Protein AF-A0A434RTL8-F1 (afdb_monomer_lite)

Secondary structure (DSSP, 8-state):
-----SHHHHHHHHHHHHHH-TTHHHHHHHH------PPPPSHHHHHHHHHTTTS-HHHHHHHH-

Structure (mmCIF, N/CA/C/O backbone):
data_AF-A0A434RTL8-F1
#
_entry.id   AF-A0A434RTL8-F1
#
loop_
_atom_site.group_PDB
_atom_site.id
_atom_site.type_symbol
_atom_site.label_atom_id
_atom_site.label_alt_id
_atom_site.label_comp_id
_atom_site.label_asym_id
_atom_site.label_entity_id
_atom_site.label_seq_id
_atom_site.pdbx_PDB_ins_code
_atom_site.Cartn_x
_atom_site.Cartn_y
_atom_site.Cartn_z
_atom_site.occupancy
_atom_site.B_iso_or_equiv
_atom_site.auth_seq_id
_atom_site.auth_comp_id
_atom_site.auth_asym_id
_atom_site.auth_atom_id
_atom_site.pdbx_PDB_model_num
ATOM 1 N N . MET A 1 1 ? -2.294 -18.230 3.869 1.00 72.12 1 MET A N 1
ATOM 2 C CA . MET A 1 1 ? -2.412 -16.790 3.544 1.00 72.12 1 MET A CA 1
ATOM 3 C C . MET A 1 1 ? -3.225 -16.653 2.270 1.00 72.12 1 MET A C 1
ATOM 5 O O . MET A 1 1 ? -2.890 -17.320 1.300 1.00 72.12 1 MET A O 1
ATOM 9 N N . GLN A 1 2 ? -4.282 -15.840 2.285 1.00 87.31 2 GLN A N 1
ATOM 10 C CA . GLN A 1 2 ? -5.053 -15.474 1.091 1.00 87.31 2 GLN A CA 1
ATOM 11 C C . GLN A 1 2 ? -4.388 -14.270 0.410 1.00 87.31 2 GLN A C 1
ATOM 13 O O . GLN A 1 2 ? -3.917 -13.361 1.095 1.00 87.31 2 GLN A O 1
ATOM 18 N N . ARG A 1 3 ? -4.312 -14.270 -0.925 1.00 93.12 3 ARG A N 1
ATOM 19 C CA . ARG A 1 3 ? -3.851 -13.108 -1.699 1.00 93.12 3 ARG A CA 1
ATOM 20 C C . ARG A 1 3 ? -4.977 -12.075 -1.761 1.00 93.12 3 ARG A C 1
ATOM 22 O O . ARG A 1 3 ? -6.097 -12.442 -2.078 1.00 93.12 3 ARG A O 1
ATOM 29 N N . ILE A 1 4 ? -4.657 -10.806 -1.516 1.00 95.94 4 ILE A N 1
ATOM 30 C CA . ILE A 1 4 ? -5.574 -9.674 -1.708 1.00 95.94 4 ILE A CA 1
ATOM 31 C C . ILE A 1 4 ? -5.429 -9.207 -3.156 1.00 95.94 4 ILE A C 1
ATOM 33 O O . ILE A 1 4 ? -4.346 -8.766 -3.551 1.00 95.94 4 ILE A O 1
ATOM 37 N N . ALA A 1 5 ? -6.482 -9.345 -3.956 1.00 96.75 5 ALA A N 1
ATOM 38 C CA . ALA A 1 5 ? -6.474 -8.984 -5.374 1.00 96.75 5 ALA A CA 1
ATOM 39 C C . ALA A 1 5 ? -7.657 -8.093 -5.782 1.00 96.75 5 ALA A C 1
ATOM 41 O O . ALA A 1 5 ? -7.724 -7.663 -6.931 1.00 96.75 5 ALA A O 1
ATOM 42 N N . SER A 1 6 ? -8.567 -7.798 -4.854 1.00 97.19 6 SER A N 1
ATOM 43 C CA . SER A 1 6 ? -9.775 -7.011 -5.093 1.00 97.19 6 SER A CA 1
ATOM 44 C C 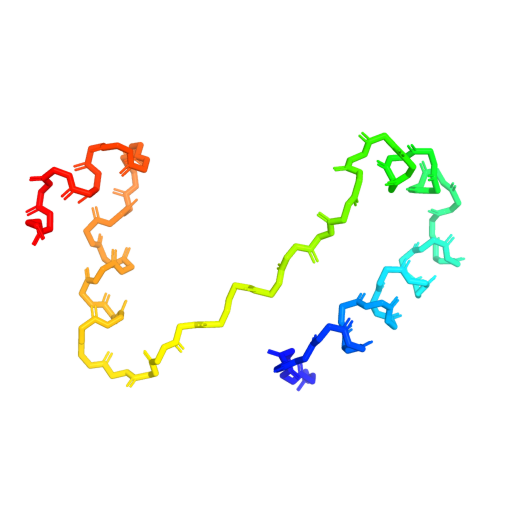. SER A 1 6 ? -10.086 -6.067 -3.925 1.00 97.19 6 SER A C 1
ATOM 46 O O . SER A 1 6 ? -9.511 -6.179 -2.840 1.00 97.19 6 SER A O 1
ATOM 48 N N . LEU A 1 7 ? -11.013 -5.130 -4.148 1.00 97.50 7 LEU A N 1
ATOM 49 C CA . LEU A 1 7 ? -11.569 -4.300 -3.073 1.00 97.50 7 LEU A CA 1
ATOM 50 C C . LEU A 1 7 ? -12.413 -5.129 -2.091 1.00 97.50 7 LEU A C 1
ATOM 52 O O . LEU A 1 7 ? -12.428 -4.816 -0.904 1.00 97.50 7 LEU A O 1
ATOM 56 N N . ASP A 1 8 ? -13.032 -6.217 -2.553 1.00 97.25 8 ASP A N 1
ATOM 57 C CA . ASP A 1 8 ? -13.811 -7.121 -1.699 1.00 97.25 8 ASP A CA 1
ATOM 58 C C . ASP A 1 8 ? -12.916 -7.868 -0.702 1.00 97.25 8 ASP A C 1
ATOM 60 O O . ASP A 1 8 ? -13.265 -7.990 0.471 1.00 97.25 8 ASP A O 1
ATOM 64 N N . ASP A 1 9 ? -11.715 -8.289 -1.124 1.00 97.62 9 ASP A N 1
ATOM 65 C CA . ASP A 1 9 ? -10.719 -8.876 -0.216 1.00 97.62 9 ASP A CA 1
ATOM 66 C C . ASP A 1 9 ? -10.316 -7.886 0.892 1.00 97.62 9 ASP A C 1
ATOM 68 O O . ASP A 1 9 ? -10.109 -8.272 2.046 1.00 97.62 9 ASP A O 1
ATOM 72 N N . ILE A 1 10 ? -10.208 -6.596 0.550 1.00 97.25 10 ILE A N 1
ATOM 73 C CA . ILE A 1 10 ? -9.897 -5.531 1.510 1.00 97.25 10 ILE A CA 1
ATOM 74 C C . ILE A 1 10 ? -11.066 -5.328 2.469 1.00 97.25 10 ILE A C 1
ATOM 76 O O . ILE A 1 10 ? -10.847 -5.299 3.679 1.00 97.25 10 ILE A O 1
ATOM 80 N N . ALA A 1 11 ? -12.294 -5.217 1.957 1.00 96.31 11 ALA A N 1
ATOM 81 C CA . ALA A 1 11 ? -13.490 -5.059 2.779 1.00 96.31 11 ALA A CA 1
ATOM 82 C C . ALA A 1 11 ? -13.636 -6.218 3.776 1.00 96.31 11 ALA A C 1
ATOM 84 O O . ALA A 1 11 ? -13.754 -5.972 4.976 1.00 96.31 11 ALA A O 1
ATOM 85 N N . ALA A 1 12 ? -13.496 -7.461 3.307 1.00 97.00 12 ALA A N 1
ATOM 86 C CA . ALA A 1 12 ? -13.552 -8.653 4.148 1.00 97.00 12 ALA A CA 1
ATOM 87 C C . ALA A 1 12 ? -12.471 -8.650 5.244 1.00 97.00 12 ALA A C 1
ATOM 89 O O . ALA A 1 12 ? -12.745 -8.974 6.401 1.00 97.00 12 ALA A O 1
ATOM 90 N N . GLY A 1 13 ? -11.243 -8.242 4.906 1.00 96.19 13 GLY A N 1
ATOM 91 C CA . GLY A 1 13 ? -10.158 -8.103 5.876 1.00 96.19 13 GLY A CA 1
ATOM 92 C C . GLY A 1 13 ? -10.429 -7.017 6.921 1.00 96.19 13 GLY A C 1
ATOM 93 O O . GLY A 1 13 ? -10.198 -7.235 8.110 1.00 96.19 13 GLY A O 1
ATOM 94 N N . LEU A 1 14 ? -10.947 -5.860 6.504 1.00 97.00 14 LEU A N 1
ATOM 95 C CA . LEU A 1 14 ? -11.289 -4.761 7.409 1.00 97.00 14 LEU A CA 1
ATOM 96 C C . LEU A 1 14 ? -12.450 -5.120 8.342 1.00 97.00 14 LEU A C 1
ATOM 98 O O . LEU A 1 14 ? -12.407 -4.764 9.521 1.00 97.00 14 LEU A O 1
ATOM 102 N N . ASP A 1 15 ? -13.459 -5.832 7.842 1.00 96.94 15 ASP A N 1
ATOM 103 C CA . ASP A 1 15 ? -14.569 -6.335 8.652 1.00 96.94 15 ASP A CA 1
ATOM 104 C C . ASP A 1 15 ? -14.052 -7.316 9.708 1.00 96.94 15 ASP A C 1
ATOM 106 O O . ASP A 1 15 ? -14.316 -7.137 10.897 1.00 96.94 15 ASP A O 1
ATOM 110 N N . ALA A 1 16 ? -13.230 -8.288 9.302 1.00 97.38 16 ALA A N 1
ATOM 111 C CA . ALA A 1 16 ? -12.617 -9.241 10.222 1.00 97.38 16 ALA A CA 1
ATOM 112 C C . ALA A 1 16 ? -11.748 -8.552 11.290 1.00 97.38 16 ALA A C 1
ATOM 114 O O . ALA A 1 16 ? -11.815 -8.915 12.464 1.00 97.38 16 ALA A O 1
ATOM 115 N N . LEU A 1 17 ? -10.968 -7.531 10.917 1.00 97.31 17 LEU A N 1
ATOM 116 C CA . LEU A 1 17 ? -10.161 -6.757 11.864 1.00 97.31 17 LEU A CA 1
ATOM 117 C C . LEU A 1 17 ? -11.018 -6.030 12.906 1.00 97.31 17 LEU A C 1
ATOM 119 O O . LEU A 1 17 ? -10.670 -6.058 14.083 1.00 97.31 17 LEU A O 1
ATOM 123 N N . CYS A 1 18 ? -12.135 -5.419 12.504 1.00 97.50 18 CYS A N 1
ATOM 124 C CA . CYS A 1 18 ? -13.036 -4.736 13.440 1.00 97.50 18 CYS A CA 1
ATOM 125 C C . CYS A 1 18 ? -13.722 -5.723 14.397 1.00 97.50 18 CYS A C 1
ATOM 127 O O . CYS A 1 18 ? -13.887 -5.415 15.573 1.00 97.50 18 CYS A O 1
ATOM 129 N N . GLN A 1 19 ? -14.059 -6.927 13.920 1.00 98.06 19 GLN A N 1
ATOM 130 C CA . GLN A 1 19 ? -14.600 -7.988 14.777 1.00 98.06 19 GLN A CA 1
ATOM 131 C C . GLN A 1 19 ? -13.574 -8.493 15.804 1.00 98.06 19 GLN A C 1
ATOM 133 O O . GLN A 1 19 ? -13.937 -8.810 16.934 1.00 98.06 19 GLN A O 1
ATOM 138 N N . LEU A 1 20 ? -12.294 -8.574 15.425 1.00 98.44 20 LEU A N 1
ATOM 139 C CA . LEU A 1 20 ? -11.217 -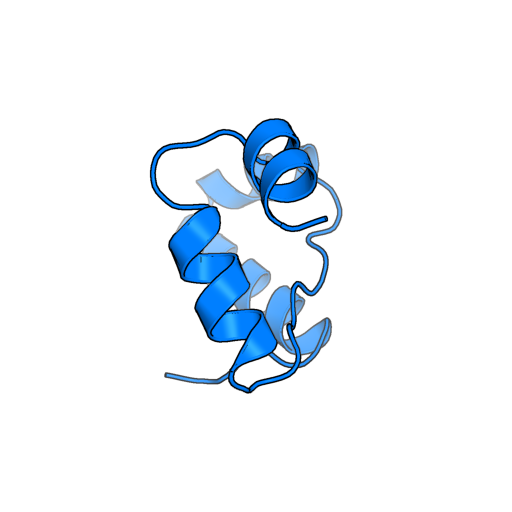9.027 16.311 1.00 98.44 20 LEU A CA 1
ATOM 140 C C . LEU A 1 20 ? -10.778 -7.954 17.316 1.00 98.44 20 LEU A C 1
ATOM 142 O O . LEU A 1 20 ? -10.476 -8.280 18.463 1.00 98.44 20 LEU A O 1
ATOM 146 N N . ASP A 1 21 ? -10.727 -6.688 16.899 1.00 98.50 21 ASP A N 1
ATOM 147 C CA . ASP A 1 21 ? -10.404 -5.550 17.759 1.00 98.50 21 ASP A CA 1
ATOM 148 C C . ASP A 1 21 ? -11.361 -4.375 17.482 1.00 98.50 21 ASP A C 1
ATOM 150 O O . ASP A 1 21 ? -11.110 -3.566 16.580 1.00 98.50 21 ASP A O 1
ATOM 154 N N . PRO A 1 22 ? -12.425 -4.218 18.295 1.00 97.19 22 PRO A N 1
ATOM 155 C CA . PRO A 1 22 ? -13.415 -3.153 18.128 1.00 97.19 22 PRO A CA 1
ATOM 156 C C . PRO A 1 22 ? -12.836 -1.731 18.157 1.00 97.19 22 PRO A C 1
ATOM 158 O O . PRO A 1 22 ? -13.450 -0.793 17.651 1.00 97.19 22 PRO A O 1
ATOM 161 N N . ARG A 1 23 ? -11.628 -1.524 18.704 1.00 97.69 23 ARG A N 1
ATOM 162 C CA . ARG A 1 23 ? -10.974 -0.201 18.685 1.00 97.69 23 ARG A CA 1
ATOM 163 C C . ARG A 1 23 ? -10.632 0.251 17.263 1.00 97.69 23 ARG A C 1
ATOM 165 O O . ARG A 1 23 ? -10.487 1.452 17.027 1.00 97.69 23 ARG A O 1
ATOM 172 N N . LEU A 1 24 ? -10.517 -0.686 16.319 1.00 97.88 24 LEU A N 1
ATOM 173 C CA . LEU A 1 24 ? -10.219 -0.407 14.916 1.00 97.88 24 LEU A CA 1
ATOM 174 C C . LEU A 1 24 ? -11.407 0.185 14.149 1.00 97.88 24 LEU A C 1
ATOM 176 O O . LEU A 1 24 ? -11.176 0.822 13.124 1.00 97.88 24 LEU A O 1
ATOM 180 N N . GLU A 1 25 ? -12.645 0.084 14.645 1.00 96.62 25 GLU A N 1
ATOM 181 C CA . GLU A 1 25 ? -13.815 0.687 13.986 1.00 96.62 25 GLU A CA 1
ATOM 182 C C . GLU A 1 25 ? -13.661 2.204 13.833 1.00 96.62 25 GLU A C 1
ATOM 184 O O . GLU A 1 25 ? -13.845 2.761 12.747 1.00 96.62 25 GLU A O 1
ATOM 189 N N . LYS A 1 26 ? -13.226 2.880 14.905 1.00 96.81 26 LYS A N 1
ATOM 190 C CA . LYS A 1 26 ? -12.960 4.324 14.878 1.00 96.81 26 LYS A CA 1
ATOM 191 C C . LYS A 1 26 ? -11.831 4.665 13.906 1.00 96.81 26 LYS A C 1
ATOM 193 O O . LYS A 1 26 ? -11.919 5.658 13.188 1.00 96.81 26 LYS A O 1
ATOM 198 N N . VAL A 1 27 ? -10.779 3.845 13.876 1.00 96.69 27 VAL A N 1
ATOM 199 C CA . VAL A 1 27 ? -9.638 4.038 12.969 1.00 96.69 27 VAL A CA 1
ATOM 200 C C . VAL A 1 27 ? -10.090 3.913 11.517 1.00 96.69 27 VAL A C 1
ATOM 202 O O . VAL A 1 27 ? -9.780 4.790 10.716 1.00 96.69 27 VAL A O 1
ATOM 205 N N . ARG A 1 28 ? -10.873 2.880 11.188 1.00 95.62 28 ARG A N 1
ATOM 206 C CA . ARG A 1 28 ? -11.436 2.666 9.850 1.00 95.62 28 ARG A CA 1
ATOM 207 C C . ARG A 1 28 ? -12.315 3.837 9.416 1.00 95.62 28 ARG A C 1
ATOM 209 O O . ARG A 1 28 ? -12.154 4.327 8.304 1.00 95.62 28 ARG A O 1
ATOM 216 N N . GLY A 1 29 ? -13.184 4.327 10.302 1.00 95.38 29 GLY A N 1
ATOM 217 C CA . GLY A 1 29 ? -14.023 5.494 10.021 1.00 95.38 29 GLY A CA 1
ATOM 218 C C . GLY A 1 29 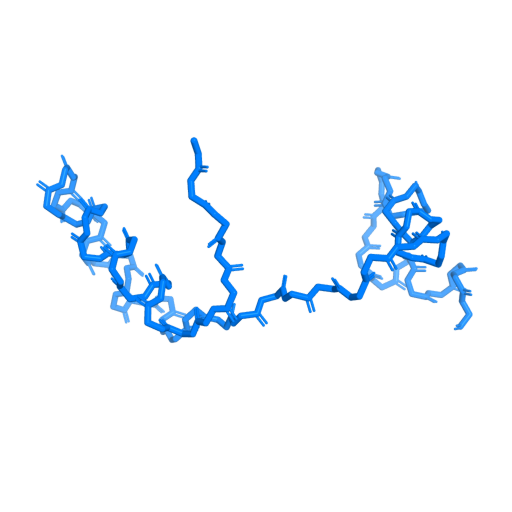? -13.220 6.773 9.749 1.00 95.38 29 GLY A C 1
ATOM 219 O O . GLY A 1 29 ? -13.607 7.566 8.898 1.00 95.38 29 GLY A O 1
ATOM 220 N N . MET A 1 30 ? -12.087 6.968 10.432 1.00 97.12 30 MET A N 1
ATOM 221 C CA . MET A 1 30 ? -11.217 8.137 10.238 1.00 97.12 30 MET A CA 1
ATOM 222 C C . MET A 1 30 ? -10.296 8.026 9.016 1.00 97.12 30 MET A C 1
ATOM 224 O O . MET A 1 30 ? -9.980 9.042 8.402 1.00 97.12 30 MET A O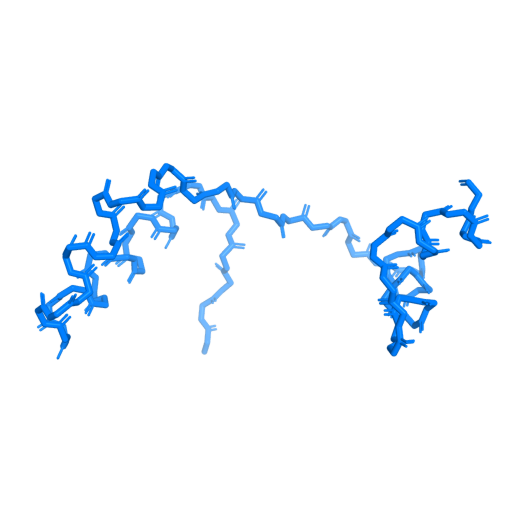 1
ATOM 228 N N . ALA A 1 31 ? -9.828 6.821 8.685 1.00 94.50 31 ALA A N 1
ATOM 229 C CA . ALA A 1 31 ? -8.880 6.590 7.597 1.00 94.50 31 ALA A CA 1
ATOM 230 C C . ALA A 1 31 ? -9.521 6.690 6.201 1.00 94.50 31 ALA A C 1
ATOM 232 O O . ALA A 1 31 ? -8.812 6.957 5.231 1.00 94.50 31 ALA A O 1
ATOM 233 N N . GLY A 1 32 ? -10.841 6.495 6.101 1.00 91.38 32 GLY A N 1
ATOM 234 C CA . GLY A 1 32 ? -11.557 6.454 4.828 1.00 91.38 32 GLY A CA 1
ATOM 235 C C . GLY A 1 32 ? -11.320 5.149 4.063 1.00 91.38 32 GLY A C 1
ATOM 236 O O . GLY A 1 32 ? -11.011 4.108 4.648 1.00 91.38 32 GLY A O 1
ATOM 237 N N . GLU A 1 33 ? -11.497 5.191 2.744 1.00 92.69 33 GLU A N 1
ATOM 238 C CA . GLU A 1 33 ? -11.334 4.014 1.889 1.00 92.69 33 GLU A CA 1
ATOM 239 C C . GLU A 1 33 ? -9.874 3.545 1.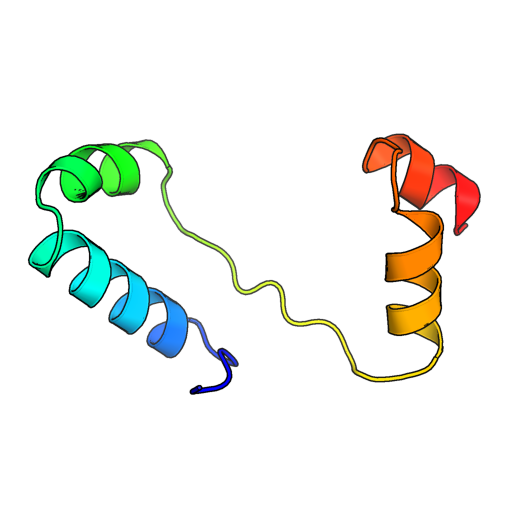829 1.00 92.69 33 GLU A C 1
ATOM 241 O O . GLU A 1 33 ? -8.947 4.326 1.602 1.00 92.69 33 GLU A O 1
ATOM 246 N N . VAL A 1 34 ? -9.668 2.234 1.990 1.00 95.56 34 VAL A N 1
ATOM 247 C CA . VAL A 1 34 ? -8.354 1.604 1.825 1.00 95.56 34 VAL A CA 1
ATOM 248 C C . VAL A 1 34 ? -8.218 1.134 0.374 1.00 95.56 34 VAL A C 1
ATOM 250 O O . VAL A 1 34 ? -8.943 0.228 -0.035 1.00 95.56 34 VAL A O 1
ATOM 253 N N . PRO A 1 35 ? -7.298 1.709 -0.422 1.00 95.88 35 PRO A N 1
ATOM 254 C CA . PRO A 1 35 ? -7.171 1.352 -1.827 1.00 95.88 35 PRO A CA 1
ATOM 255 C C . PRO A 1 35 ? -6.452 0.012 -2.014 1.00 95.88 35 PRO A C 1
ATOM 257 O O . PRO A 1 35 ? -5.540 -0.336 -1.255 1.00 95.88 35 PRO A O 1
ATOM 260 N N . LEU A 1 36 ? -6.779 -0.689 -3.101 1.00 96.69 36 LEU A N 1
ATOM 261 C CA . LEU A 1 36 ? -6.004 -1.835 -3.567 1.00 96.69 36 LEU A CA 1
ATOM 262 C C . LEU A 1 36 ? -4.642 -1.376 -4.098 1.00 96.69 36 LEU A C 1
ATOM 264 O O . LEU A 1 36 ? -4.553 -0.657 -5.090 1.00 96.69 36 LEU A O 1
ATOM 268 N N . ARG A 1 37 ? -3.567 -1.823 -3.445 1.00 93.50 37 ARG A N 1
ATOM 269 C CA . ARG A 1 37 ? -2.179 -1.592 -3.872 1.00 93.50 37 ARG A CA 1
ATOM 270 C C . ARG A 1 37 ? -1.593 -2.886 -4.424 1.00 93.50 37 ARG A C 1
ATOM 272 O O . ARG A 1 37 ? -0.759 -3.520 -3.783 1.00 93.50 37 ARG A O 1
ATOM 279 N N . LEU A 1 38 ? -2.094 -3.300 -5.584 1.00 93.44 38 LEU A N 1
ATOM 280 C CA . LEU A 1 38 ? -1.621 -4.489 -6.284 1.00 93.44 38 LEU A CA 1
ATOM 281 C C . LEU A 1 38 ? -0.631 -4.080 -7.378 1.00 93.44 38 LEU A C 1
ATOM 283 O O . LEU A 1 38 ? -1.006 -3.390 -8.321 1.00 93.44 38 LEU A O 1
ATOM 287 N N . SER A 1 39 ? 0.621 -4.514 -7.247 1.00 91.12 39 SER A N 1
ATOM 288 C CA . SER A 1 39 ? 1.651 -4.309 -8.270 1.00 91.12 39 SER A CA 1
ATOM 289 C C . SER A 1 39 ? 1.758 -5.523 -9.189 1.00 91.12 39 SER A C 1
ATOM 291 O O . SER A 1 39 ? 1.629 -6.664 -8.735 1.00 91.12 39 SER A O 1
ATOM 293 N N . GLU A 1 40 ? 2.057 -5.276 -10.464 1.00 92.81 40 GLU A N 1
ATOM 294 C CA . GLU A 1 40 ? 2.400 -6.331 -11.421 1.00 92.81 40 GLU A CA 1
ATOM 295 C C . GLU A 1 40 ? 3.641 -7.104 -10.939 1.00 92.81 40 GLU A C 1
ATOM 297 O O . GLU A 1 40 ? 4.654 -6.487 -10.580 1.00 92.81 40 GLU A O 1
ATOM 302 N N . PRO A 1 41 ? 3.604 -8.446 -10.887 1.00 92.88 41 PRO A N 1
ATOM 303 C CA . PRO A 1 41 ? 4.758 -9.236 -10.491 1.00 92.88 41 PRO A CA 1
ATOM 304 C C . PRO A 1 41 ? 5.851 -9.184 -11.566 1.00 92.88 41 PRO A C 1
ATOM 306 O O . PRO A 1 41 ? 5.572 -9.195 -12.761 1.00 92.88 41 PRO A O 1
ATOM 309 N N . GLY A 1 42 ? 7.116 -9.182 -11.148 1.00 95.12 42 GLY A N 1
ATOM 310 C CA . GLY A 1 42 ? 8.248 -9.269 -12.067 1.00 95.12 42 GLY A CA 1
ATOM 311 C C . GLY A 1 42 ? 9.486 -8.537 -11.569 1.00 95.12 42 GLY A C 1
ATOM 312 O O . GLY A 1 42 ? 9.555 -8.078 -10.430 1.00 95.12 42 GLY A O 1
ATOM 313 N N . PHE A 1 43 ? 10.481 -8.417 -12.449 1.00 95.88 43 PHE A N 1
ATOM 314 C CA . PHE A 1 43 ? 11.742 -7.750 -12.121 1.00 95.88 43 PHE A CA 1
ATOM 315 C C . PHE A 1 43 ? 11.548 -6.269 -11.769 1.00 95.88 43 PHE A C 1
ATOM 317 O O . PHE A 1 43 ? 12.143 -5.793 -10.810 1.00 95.88 43 PHE A O 1
ATOM 324 N N . GLY A 1 44 ? 10.679 -5.556 -12.495 1.00 94.31 44 GLY A N 1
ATOM 325 C CA . GLY A 1 44 ? 10.426 -4.132 -12.250 1.00 94.31 44 GLY A CA 1
ATOM 326 C C . GLY A 1 44 ? 9.871 -3.852 -10.850 1.00 94.31 44 GLY A C 1
ATOM 327 O O . GLY A 1 44 ? 10.381 -2.980 -10.150 1.00 94.31 44 GLY A O 1
ATOM 328 N N . SER A 1 45 ? 8.883 -4.631 -10.397 1.00 93.94 45 SER A N 1
ATOM 329 C CA . SER A 1 45 ? 8.328 -4.482 -9.045 1.00 93.94 45 SER A CA 1
ATOM 330 C C . SER A 1 45 ? 9.308 -4.917 -7.961 1.00 93.94 45 SER A C 1
ATOM 332 O O . SER A 1 45 ? 9.381 -4.265 -6.921 1.00 93.94 45 SER A O 1
ATOM 334 N N . LEU A 1 46 ? 10.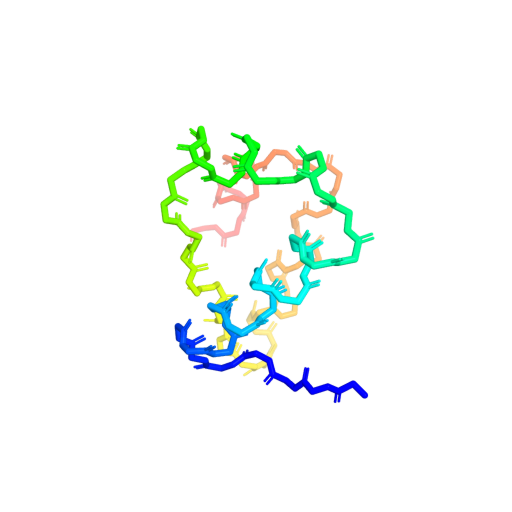126 -5.944 -8.211 1.00 96.12 46 LEU A N 1
ATOM 335 C CA . LEU A 1 46 ? 11.209 -6.317 -7.301 1.00 96.12 46 LEU A CA 1
ATOM 336 C C . LEU A 1 46 ? 12.253 -5.195 -7.165 1.00 96.12 46 LEU A C 1
ATOM 338 O O . LEU A 1 46 ? 12.622 -4.836 -6.049 1.00 96.12 46 LEU A O 1
ATOM 342 N N . ALA A 1 47 ? 12.703 -4.617 -8.279 1.00 96.19 47 ALA A N 1
ATOM 343 C CA . ALA A 1 47 ? 13.663 -3.517 -8.278 1.00 96.19 47 ALA A CA 1
ATOM 344 C C . ALA A 1 47 ? 13.100 -2.276 -7.563 1.00 96.19 47 ALA A C 1
ATOM 346 O O . ALA A 1 47 ? 13.796 -1.678 -6.744 1.00 96.19 47 ALA A O 1
ATOM 347 N N . SER A 1 48 ? 11.827 -1.941 -7.801 1.00 94.69 48 SER A N 1
ATOM 348 C CA . SER A 1 48 ? 11.134 -0.840 -7.118 1.00 94.69 48 SER A CA 1
ATOM 349 C C . SER A 1 48 ? 11.075 -1.050 -5.600 1.00 94.69 48 SER A C 1
ATOM 351 O O . SER A 1 48 ? 11.380 -0.127 -4.839 1.00 94.69 48 SER A O 1
ATOM 353 N N . ILE A 1 49 ? 10.778 -2.274 -5.140 1.00 95.38 49 ILE A N 1
ATOM 354 C CA . ILE A 1 49 ? 10.817 -2.624 -3.711 1.00 95.38 49 ILE A CA 1
ATOM 355 C C . ILE A 1 49 ? 12.220 -2.403 -3.147 1.00 95.38 49 ILE A C 1
ATOM 357 O O . ILE A 1 49 ? 12.352 -1.785 -2.095 1.00 95.38 49 ILE A O 1
ATOM 361 N N . ILE A 1 50 ? 13.260 -2.874 -3.845 1.00 96.06 50 ILE A N 1
ATOM 362 C CA . ILE A 1 50 ? 14.644 -2.770 -3.371 1.00 96.06 50 ILE A CA 1
ATOM 363 C C . ILE A 1 50 ? 15.074 -1.308 -3.231 1.00 96.06 50 ILE A C 1
ATOM 365 O O . ILE A 1 50 ? 15.610 -0.944 -2.185 1.00 96.06 50 ILE A O 1
ATOM 369 N N . VAL A 1 51 ? 14.812 -0.485 -4.250 1.00 96.88 51 VAL A N 1
ATOM 370 C CA . VAL A 1 51 ? 15.158 0.947 -4.279 1.00 96.88 51 VAL A CA 1
ATOM 371 C C . VAL A 1 51 ? 14.420 1.735 -3.196 1.00 96.88 51 VAL A C 1
ATOM 373 O O . VAL A 1 51 ? 14.967 2.686 -2.647 1.00 96.88 51 VAL A O 1
ATOM 376 N N . SER A 1 52 ? 13.203 1.319 -2.845 1.00 97.00 52 SER A N 1
ATOM 377 C CA . SER A 1 52 ? 12.378 2.001 -1.842 1.00 97.00 52 SER A CA 1
ATOM 378 C C . SER A 1 52 ? 12.804 1.733 -0.393 1.00 97.00 52 SER A C 1
ATOM 380 O O . SER A 1 52 ? 12.247 2.322 0.536 1.00 97.00 52 SER A O 1
ATOM 382 N N . GLN A 1 53 ? 13.764 0.836 -0.155 1.00 97.44 53 GLN A N 1
ATOM 383 C CA . GLN A 1 53 ? 14.178 0.491 1.203 1.00 97.44 53 GLN A CA 1
ATOM 384 C C . GLN A 1 53 ? 14.920 1.653 1.874 1.00 97.44 53 GLN A C 1
ATOM 386 O O . GLN A 1 53 ? 15.851 2.217 1.312 1.00 97.44 53 GLN A O 1
ATOM 391 N N . GLN A 1 54 ? 14.537 1.963 3.119 1.00 97.25 54 GLN A N 1
ATOM 392 C CA . GLN A 1 54 ? 15.165 2.994 3.967 1.00 97.25 54 GLN A CA 1
ATOM 393 C C . GLN A 1 54 ? 15.083 4.434 3.423 1.00 97.25 54 GLN A C 1
ATOM 395 O O . GLN A 1 54 ? 15.780 5.318 3.919 1.00 97.25 54 GLN A O 1
ATOM 400 N N . VAL A 1 55 ? 14.211 4.698 2.446 1.00 96.88 55 VAL A N 1
ATOM 401 C CA . VAL A 1 55 ? 14.009 6.034 1.869 1.00 96.88 55 VAL A CA 1
ATOM 402 C C . VAL A 1 55 ? 12.530 6.418 1.839 1.00 96.88 55 VAL A C 1
ATOM 404 O O . VAL A 1 55 ? 11.640 5.586 2.008 1.00 96.88 55 VAL A O 1
ATOM 407 N N . SER A 1 56 ? 12.254 7.709 1.647 1.00 97.19 56 SER A N 1
ATOM 408 C CA . SER A 1 56 ? 10.882 8.187 1.455 1.00 97.19 56 SER A CA 1
ATOM 409 C C . SER A 1 56 ? 10.332 7.755 0.092 1.00 97.19 56 SER A C 1
ATOM 411 O O . SER A 1 56 ? 11.103 7.532 -0.841 1.00 97.19 56 SER A O 1
ATOM 413 N N . ARG A 1 57 ? 9.000 7.725 -0.063 1.00 93.38 57 ARG A N 1
ATOM 414 C CA . ARG A 1 57 ? 8.363 7.465 -1.366 1.00 93.38 57 ARG A CA 1
ATOM 415 C C . ARG A 1 57 ? 8.825 8.455 -2.438 1.00 93.38 57 ARG A C 1
ATOM 417 O O . ARG A 1 57 ? 9.205 8.034 -3.517 1.00 93.38 57 ARG A O 1
ATOM 424 N N . ALA A 1 58 ? 8.875 9.746 -2.107 1.00 96.81 58 ALA A N 1
ATOM 425 C CA . ALA A 1 58 ? 9.337 10.775 -3.038 1.00 96.81 58 ALA A CA 1
ATOM 426 C C . ALA A 1 58 ? 10.795 10.552 -3.477 1.00 96.81 58 ALA A C 1
ATOM 428 O O . ALA A 1 58 ? 11.137 10.764 -4.635 1.00 96.81 58 ALA A O 1
ATOM 429 N N . SER A 1 59 ? 11.655 10.096 -2.562 1.00 97.38 59 SER A N 1
ATOM 430 C CA . SER A 1 59 ? 13.044 9.748 -2.876 1.00 97.38 59 SER A CA 1
ATOM 431 C C . SER A 1 59 ? 13.135 8.497 -3.747 1.00 97.38 59 SER A C 1
ATOM 433 O O . SER A 1 59 ? 13.915 8.479 -4.691 1.00 97.38 59 SER A O 1
ATOM 435 N N . ALA A 1 60 ? 12.344 7.466 -3.441 1.00 96.69 60 ALA A N 1
ATOM 436 C CA . ALA A 1 60 ? 12.294 6.242 -4.230 1.00 96.69 60 ALA A CA 1
ATOM 437 C C . ALA A 1 60 ? 11.845 6.525 -5.670 1.00 96.69 60 ALA A C 1
ATOM 439 O O . ALA A 1 60 ? 12.512 6.084 -6.601 1.00 96.69 60 ALA A O 1
ATOM 440 N N . ASP A 1 61 ? 10.783 7.320 -5.839 1.00 94.44 61 ASP A N 1
ATOM 441 C CA . ASP A 1 61 ? 10.266 7.732 -7.147 1.00 94.44 61 ASP A CA 1
ATOM 442 C C . ASP A 1 61 ? 11.344 8.505 -7.939 1.00 94.44 61 ASP A C 1
ATOM 444 O O . ASP A 1 61 ? 11.588 8.207 -9.103 1.00 94.44 61 ASP A O 1
ATOM 448 N N . ALA A 1 62 ? 12.073 9.424 -7.291 1.00 96.56 62 ALA A N 1
ATOM 449 C CA . ALA A 1 62 ? 13.155 10.179 -7.931 1.00 96.56 62 ALA A CA 1
ATOM 450 C C . ALA A 1 62 ? 14.376 9.324 -8.332 1.00 96.56 62 ALA A C 1
ATOM 452 O O . ALA A 1 62 ? 15.061 9.658 -9.297 1.00 96.56 62 ALA A O 1
ATOM 453 N N . ILE A 1 63 ? 14.682 8.252 -7.589 1.00 96.12 63 ILE A N 1
ATOM 454 C CA . ILE A 1 63 ? 15.787 7.330 -7.908 1.00 96.12 63 ILE A CA 1
ATOM 455 C C . ILE A 1 63 ? 15.386 6.366 -9.026 1.00 96.12 63 ILE A C 1
ATOM 457 O O . ILE A 1 63 ? 16.212 6.037 -9.876 1.00 96.12 63 ILE A O 1
ATOM 461 N N . PHE A 1 64 ? 14.148 5.870 -8.991 1.00 92.69 64 PHE A N 1
ATOM 462 C CA . PHE A 1 64 ? 13.683 4.835 -9.910 1.00 92.69 64 PHE A CA 1
ATOM 463 C C . PHE A 1 64 ? 13.442 5.366 -11.332 1.00 92.69 64 PHE A C 1
ATOM 465 O O . PHE A 1 64 ? 13.641 4.606 -12.281 1.00 92.69 64 PHE A O 1
ATOM 472 N N . GLY A 1 65 ? 13.121 6.661 -11.469 1.00 80.19 65 GLY A N 1
ATOM 473 C CA . GLY A 1 65 ? 12.954 7.352 -12.753 1.00 80.19 65 GLY A CA 1
ATOM 474 C C . GLY A 1 65 ? 11.499 7.548 -13.140 1.00 80.19 65 GLY A C 1
ATOM 475 O O . GLY A 1 65 ? 10.820 6.532 -13.407 1.00 80.19 65 GLY A O 1
#

Sequence (65 aa):
MQRIASLDDIAAGLDALCQLDPRLEKVRGMAGEVPLRLSEPGFGSLASIIVSQQVSRASADAIFG

pLDDT: mean 95.21, std 4.01, range [72.12, 98.5]

Radius of gyration: 15.51 Å; chains: 1; bounding box: 30×28×31 Å

Foldseek 3Di:
DDDDDDLVSVVVVLVVVCVVPVVCVVVDVVVDRDDDPDDDDDDLVVVLVVLPPPDDPVNSVVVSD